Protein AF-Q9U5X4-F1 (afdb_monomer)

Radius of gyration: 14.66 Å; Cα contacts (8 Å, |Δi|>4): 193; chains: 1; bounding box: 35×36×37 Å

Organism: Drosophila miranda (NCBI:txid7229)

Foldseek 3Di:
DAEADELQFADAPDDQADPVGFGDDLVQQAGPVLGTGPVQFAPEDEQDDPVDLCSLQRYDDVRTGGGDLVDVSSLVSLLVVQQVVLVVQHPYYDYPSPSNHDVVSVVSSVVSHDDHDPD

pLDDT: mean 97.1, std 4.05, range [69.19, 98.88]

Nearest PDB structures (foldseek):
  8orp-assembly2_B  TM=9.971E-01  e=4.605E-20  Drosophila melanogaster
  8or6-assembly2_B  TM=9.941E-01  e=2.076E-19  Drosophila melanogaster
  1tmq-assembly1_A  TM=9.917E-01  e=1.742E-15  Tenebrio molitor
  1viw-assembly1_A  TM=9.816E-01  e=2.348E-14  Tenebrio molitor
  6m4k-assembly1_A  TM=9.815E-01  e=2.642E-12  Eisenia fetida

InterPro domains:
  IPR006047 Glycosyl hydrolase family 13, catalytic domain [PF00128] (3-101)
  IPR017853 Glycoside hydrolase superfamily [SSF51445] (2-117)

Mean predicted aligned error: 2.52 Å

Structure (mmCIF, N/CA/C/O backbone):
data_AF-Q9U5X4-F1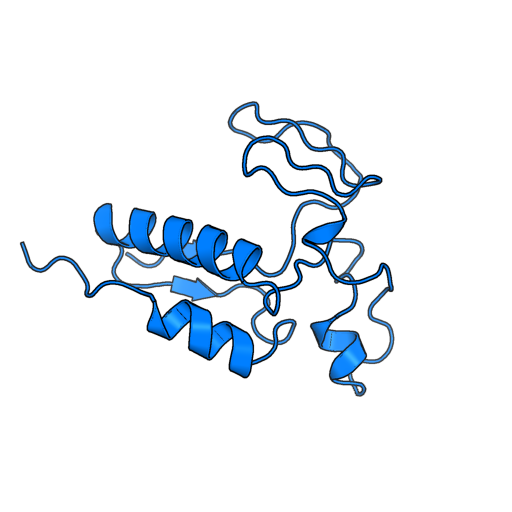
#
_entry.id   AF-Q9U5X4-F1
#
loop_
_atom_site.group_PDB
_atom_site.id
_atom_site.type_symbol
_atom_site.label_atom_id
_atom_site.label_alt_id
_atom_site.label_comp_id
_atom_site.label_asym_id
_atom_site.label_entity_id
_atom_site.label_seq_id
_atom_site.pdbx_PDB_ins_code
_atom_site.Cartn_x
_atom_site.Cartn_y
_atom_site.Cartn_z
_atom_site.occupancy
_atom_site.B_iso_or_equiv
_atom_site.auth_seq_id
_atom_site.auth_comp_id
_atom_site.auth_asym_id
_atom_site.auth_atom_id
_atom_site.pdbx_PDB_model_num
ATOM 1 N N . THR A 1 1 ? -20.931 -0.813 7.384 1.00 88.19 1 THR A N 1
ATOM 2 C CA . THR A 1 1 ? -20.400 -0.940 6.005 1.00 88.19 1 THR A CA 1
ATOM 3 C C . THR A 1 1 ? -18.966 -1.417 6.039 1.00 88.19 1 THR A C 1
ATOM 5 O O . THR A 1 1 ? -18.283 -1.100 7.002 1.00 88.19 1 THR A O 1
ATOM 8 N N . TYR A 1 2 ? -18.514 -2.151 5.021 1.00 96.75 2 TYR A N 1
ATOM 9 C CA . TYR A 1 2 ? -17.106 -2.521 4.842 1.00 96.75 2 TYR A CA 1
ATOM 10 C C . TYR A 1 2 ? -16.521 -1.765 3.649 1.00 96.75 2 TYR A C 1
ATOM 12 O O . TYR A 1 2 ? -17.213 -1.611 2.642 1.00 96.75 2 TYR A O 1
ATOM 20 N N . VAL A 1 3 ? -15.278 -1.296 3.762 1.00 98.31 3 VAL A N 1
ATOM 21 C CA . VAL A 1 3 ? -14.578 -0.575 2.683 1.00 98.31 3 VAL A CA 1
ATOM 22 C C . VAL A 1 3 ? -13.535 -1.478 2.036 1.00 98.31 3 VAL A C 1
ATOM 24 O O . VAL A 1 3 ? -12.828 -2.205 2.732 1.00 98.31 3 VAL A O 1
ATOM 27 N N . ASP A 1 4 ? -13.444 -1.434 0.709 1.00 98.69 4 ASP A N 1
ATOM 28 C CA . ASP A 1 4 ? -12.336 -2.035 -0.029 1.00 98.69 4 ASP A CA 1
ATOM 29 C C . ASP A 1 4 ? -11.124 -1.102 0.046 1.00 98.69 4 ASP A C 1
ATOM 31 O O . ASP A 1 4 ? -11.188 0.043 -0.406 1.00 98.69 4 ASP A O 1
ATOM 35 N N . VAL A 1 5 ? -10.051 -1.563 0.683 1.00 98.69 5 VAL A N 1
ATOM 36 C CA . VAL A 1 5 ? -8.847 -0.761 0.911 1.00 98.69 5 VAL A CA 1
ATOM 37 C C . VAL A 1 5 ? -7.694 -1.310 0.090 1.00 98.69 5 VAL A C 1
ATOM 39 O O . VAL A 1 5 ? -7.312 -2.474 0.208 1.00 98.69 5 VAL A O 1
ATOM 42 N N . VAL A 1 6 ? -7.118 -0.429 -0.722 1.00 98.69 6 VAL A N 1
ATOM 43 C CA . VAL A 1 6 ? -5.989 -0.728 -1.598 1.00 98.69 6 VAL A CA 1
ATOM 44 C C . VAL A 1 6 ? -4.767 -0.009 -1.044 1.00 98.69 6 VAL A C 1
ATOM 46 O O . VAL A 1 6 ? -4.627 1.200 -1.202 1.00 98.69 6 VAL A O 1
ATOM 49 N N . PHE A 1 7 ? -3.906 -0.750 -0.346 1.00 98.62 7 PHE A N 1
ATOM 50 C CA . PHE A 1 7 ? -2.661 -0.213 0.223 1.00 98.62 7 PHE A CA 1
ATOM 51 C C . PHE A 1 7 ? -1.436 -1.112 -0.012 1.00 98.62 7 PHE A C 1
ATOM 53 O O . PHE A 1 7 ? -0.362 -0.869 0.539 1.00 98.62 7 PHE A O 1
ATOM 60 N N . ASN A 1 8 ? -1.574 -2.127 -0.871 1.00 98.88 8 ASN A N 1
ATOM 61 C CA . ASN A 1 8 ? -0.423 -2.854 -1.402 1.00 98.88 8 ASN A CA 1
ATOM 62 C C . ASN A 1 8 ? 0.425 -1.954 -2.310 1.00 98.88 8 ASN A C 1
ATOM 64 O O . ASN A 1 8 ? 1.647 -1.968 -2.255 1.00 98.88 8 ASN A O 1
ATOM 68 N N . HIS A 1 9 ? -0.230 -1.198 -3.189 1.00 98.75 9 HIS A N 1
ATOM 69 C CA . HIS A 1 9 ? 0.418 -0.493 -4.285 1.00 98.75 9 HIS A CA 1
ATOM 70 C C . HIS A 1 9 ? -0.206 0.881 -4.527 1.00 98.75 9 HIS A C 1
ATOM 72 O O . HIS A 1 9 ? -1.307 1.180 -4.066 1.00 98.75 9 HIS A O 1
ATOM 78 N N . MET A 1 10 ? 0.496 1.684 -5.320 1.00 98.31 10 MET A N 1
ATOM 79 C CA . MET A 1 10 ? -0.023 2.886 -5.966 1.00 98.31 10 MET A CA 1
ATOM 80 C C . MET A 1 10 ? -0.206 2.640 -7.477 1.00 98.31 10 MET A C 1
ATOM 82 O O . MET A 1 10 ? -0.103 1.509 -7.953 1.00 98.31 10 MET A O 1
ATOM 86 N N . ALA A 1 11 ? -0.510 3.688 -8.245 1.00 97.00 11 ALA A N 1
ATOM 87 C CA . ALA A 1 11 ? -0.803 3.566 -9.673 1.00 97.00 11 ALA A CA 1
ATOM 88 C C . ALA A 1 11 ? 0.365 2.973 -10.491 1.00 97.00 11 ALA A C 1
ATOM 90 O O . ALA A 1 11 ? 1.536 3.121 -10.150 1.00 97.00 11 ALA A O 1
ATOM 91 N N . ALA A 1 12 ? 0.038 2.320 -11.604 1.00 96.06 12 ALA A N 1
ATOM 92 C CA . ALA A 1 12 ? 0.991 2.028 -12.673 1.00 96.06 12 ALA A CA 1
ATOM 93 C C . ALA A 1 12 ? 1.083 3.229 -13.630 1.00 96.06 12 ALA A C 1
ATOM 95 O O . ALA A 1 12 ? 0.324 4.195 -13.516 1.00 96.06 12 ALA A O 1
ATOM 96 N N . ASP A 1 13 ? 1.991 3.162 -14.602 1.00 93.31 13 ASP A N 1
ATOM 97 C CA . ASP A 1 13 ? 2.019 4.135 -15.694 1.00 93.31 13 ASP A CA 1
ATOM 98 C C . ASP A 1 13 ? 0.710 4.079 -16.508 1.00 93.31 13 ASP A C 1
ATOM 100 O O . ASP A 1 13 ? 0.163 3.005 -16.753 1.00 93.31 13 ASP A O 1
ATOM 104 N N . GLY A 1 14 ? 0.191 5.239 -16.925 1.00 84.00 14 GLY A N 1
ATOM 105 C CA . GLY A 1 14 ? -1.070 5.324 -17.682 1.00 84.00 14 GLY A CA 1
ATOM 106 C C . GLY A 1 14 ? -1.980 6.500 -17.317 1.00 84.00 14 GLY A C 1
ATOM 107 O O . GLY A 1 14 ? -2.937 6.772 -18.037 1.00 84.00 14 GLY A O 1
ATOM 108 N N . GLY A 1 15 ? -1.671 7.237 -16.247 1.00 82.69 15 GLY A N 1
ATOM 109 C CA . GLY A 1 15 ? -2.380 8.460 -15.870 1.00 82.69 15 GLY A CA 1
ATOM 110 C C . GLY A 1 15 ? -1.588 9.304 -14.874 1.00 82.69 15 GLY A C 1
ATOM 111 O O . GLY A 1 15 ? -0.786 8.777 -14.107 1.00 82.69 15 GLY A O 1
ATOM 112 N N . THR A 1 16 ? -1.806 10.620 -14.899 1.00 91.62 16 THR A N 1
ATOM 113 C CA . THR A 1 16 ? -1.082 11.592 -14.057 1.00 91.62 16 THR A CA 1
ATOM 114 C C . THR A 1 16 ? -1.964 12.305 -13.033 1.00 91.62 16 THR A C 1
ATOM 116 O O . THR A 1 16 ? -1.449 13.097 -12.245 1.00 91.62 16 THR A O 1
ATOM 119 N N . TYR A 1 17 ? -3.271 12.021 -13.016 1.0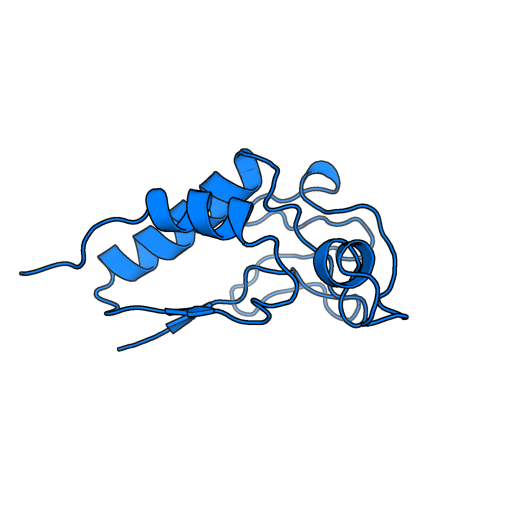0 95.62 17 TYR A N 1
ATOM 120 C CA . TYR A 1 17 ? -4.242 12.647 -12.118 1.00 95.62 17 TYR A CA 1
ATOM 121 C C . TYR A 1 17 ? -5.196 11.615 -11.514 1.00 95.62 17 TYR A C 1
ATOM 123 O O . TYR A 1 17 ? -5.706 10.740 -12.214 1.00 95.62 17 TYR A O 1
ATOM 131 N N . GLY A 1 18 ? -5.454 11.746 -10.215 1.00 94.44 18 GLY A N 1
ATOM 132 C CA . GLY A 1 18 ? -6.496 11.019 -9.500 1.00 94.44 18 GLY A CA 1
ATOM 133 C C . GLY A 1 18 ? -7.862 11.699 -9.612 1.00 94.44 18 GLY A C 1
ATOM 134 O O . GLY A 1 18 ? -7.980 12.857 -10.012 1.00 94.44 18 GLY A O 1
ATOM 135 N N . THR A 1 19 ? -8.909 10.994 -9.187 1.00 95.69 19 THR A N 1
ATOM 136 C CA . THR A 1 19 ? -10.306 11.470 -9.229 1.00 95.69 19 THR A CA 1
ATOM 137 C C . THR A 1 19 ? -10.560 12.720 -8.380 1.00 95.69 19 THR A C 1
ATOM 139 O O . THR A 1 19 ? -11.459 13.493 -8.691 1.00 95.69 19 THR A O 1
ATOM 142 N N . ALA A 1 20 ? -9.747 12.944 -7.343 1.00 95.81 20 ALA A N 1
ATOM 143 C CA . ALA A 1 20 ? -9.779 14.132 -6.488 1.00 95.81 20 ALA A CA 1
ATOM 144 C C . ALA A 1 20 ? -8.763 15.2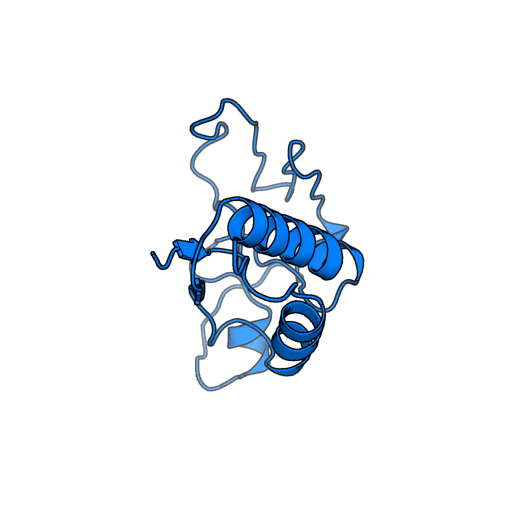21 -6.906 1.00 95.81 20 ALA A C 1
ATOM 146 O O . ALA A 1 20 ? -8.456 16.116 -6.123 1.00 95.81 20 ALA A O 1
ATOM 147 N N . GLY A 1 21 ? -8.200 15.143 -8.119 1.00 96.75 21 GLY A N 1
ATOM 148 C CA . GLY A 1 21 ? -7.290 16.156 -8.674 1.00 96.75 21 GLY A CA 1
ATOM 149 C C . GLY A 1 21 ? -5.826 16.051 -8.231 1.00 96.75 21 GLY A C 1
ATOM 150 O O . GLY A 1 21 ? -4.987 16.801 -8.728 1.00 96.75 21 GLY A O 1
ATOM 151 N N . SER A 1 22 ? -5.487 15.118 -7.337 1.00 97.56 22 SER A N 1
ATOM 152 C CA . SER A 1 22 ? -4.100 14.834 -6.947 1.00 97.56 22 SER A CA 1
ATOM 153 C C . SER A 1 22 ? -3.269 14.346 -8.130 1.00 97.56 22 SER A C 1
ATOM 155 O O . SER A 1 22 ? -3.764 13.585 -8.958 1.00 97.56 22 SER A O 1
ATOM 157 N N . THR A 1 23 ? -1.996 14.733 -8.190 1.00 97.19 23 THR A N 1
ATOM 158 C CA . THR A 1 23 ? -1.078 14.271 -9.234 1.00 97.19 23 THR A CA 1
ATOM 159 C C . THR A 1 23 ? -0.391 12.960 -8.865 1.00 97.19 23 THR A C 1
ATOM 161 O O . THR A 1 23 ? -0.217 12.633 -7.689 1.00 97.19 23 THR A O 1
ATOM 164 N N . ALA A 1 24 ? 0.036 12.227 -9.888 1.00 97.38 24 ALA A N 1
ATOM 165 C CA . ALA A 1 24 ? 0.893 11.060 -9.763 1.00 97.38 24 ALA A CA 1
ATOM 166 C C . ALA A 1 24 ? 1.949 11.061 -10.873 1.00 97.38 24 ALA A C 1
ATOM 168 O O . ALA A 1 24 ? 1.639 11.329 -12.034 1.00 97.38 24 ALA A O 1
ATOM 169 N N . SER A 1 25 ? 3.175 10.690 -10.513 1.00 97.44 25 SER A N 1
ATOM 170 C CA . SER A 1 25 ? 4.245 10.353 -11.453 1.00 97.44 25 SER A CA 1
ATOM 171 C C . SER A 1 25 ? 4.734 8.937 -11.133 1.00 97.44 25 SER A C 1
ATOM 173 O O . SER A 1 25 ? 5.719 8.775 -10.404 1.00 97.44 25 SER A O 1
ATOM 175 N N . PRO A 1 26 ? 4.036 7.893 -11.624 1.00 96.94 26 PRO A N 1
ATOM 176 C CA . PRO A 1 26 ? 4.328 6.506 -11.263 1.00 96.94 26 PRO A CA 1
ATOM 177 C C . PRO A 1 26 ? 5.743 6.059 -11.638 1.00 96.94 26 PRO A C 1
ATOM 179 O O . PRO A 1 26 ? 6.389 5.377 -10.845 1.00 96.94 26 PRO A O 1
ATOM 182 N N . SER A 1 27 ? 6.258 6.491 -12.791 1.00 95.25 27 SER A N 1
ATOM 183 C CA . SER A 1 27 ? 7.620 6.191 -13.255 1.00 95.25 27 SER A CA 1
ATOM 184 C C . SER A 1 27 ? 8.722 6.666 -12.301 1.00 95.25 27 SER A C 1
ATOM 186 O O . SER A 1 27 ? 9.758 6.015 -12.188 1.00 95.25 27 SER A O 1
ATOM 188 N N . SER A 1 28 ? 8.496 7.767 -11.578 1.00 96.56 28 SER A N 1
ATOM 189 C CA . SER A 1 28 ? 9.403 8.278 -10.543 1.00 96.56 28 SER A CA 1
ATOM 190 C C . SER A 1 28 ? 8.952 7.944 -9.120 1.00 96.56 28 SER A C 1
ATOM 192 O O . SER A 1 28 ? 9.563 8.423 -8.163 1.00 96.56 28 SER A O 1
ATOM 194 N N . LYS A 1 29 ? 7.899 7.123 -8.966 1.00 97.94 29 LYS A N 1
ATOM 195 C CA . LYS A 1 29 ? 7.294 6.755 -7.676 1.00 97.94 29 LYS A CA 1
ATOM 196 C C . LYS A 1 29 ? 6.926 7.977 -6.823 1.00 97.94 29 LYS A C 1
ATOM 198 O O . LYS A 1 29 ? 7.095 7.974 -5.608 1.00 97.94 29 LYS A O 1
ATOM 203 N N . SER A 1 30 ? 6.433 9.038 -7.462 1.00 98.06 30 SER A N 1
ATOM 204 C CA . SER A 1 30 ? 6.027 10.266 -6.775 1.00 98.06 30 SER A CA 1
ATOM 205 C C . SER A 1 30 ? 4.507 10.389 -6.715 1.00 98.06 30 SER A C 1
ATOM 207 O O . SER A 1 30 ? 3.834 10.427 -7.747 1.00 98.06 30 SER A O 1
ATOM 209 N N . TYR A 1 31 ? 3.978 10.487 -5.494 1.00 98.19 31 TYR A N 1
ATOM 210 C CA . TYR A 1 31 ? 2.553 10.667 -5.200 1.00 98.19 31 TYR A CA 1
ATOM 211 C C . TYR A 1 31 ? 2.379 11.801 -4.181 1.00 98.19 31 TYR A C 1
ATOM 213 O O . TYR A 1 31 ? 2.179 11.537 -2.993 1.00 98.19 31 TYR A O 1
ATOM 221 N N . PRO A 1 32 ? 2.475 13.073 -4.615 1.00 97.94 32 PRO A N 1
ATOM 222 C CA . PRO A 1 32 ? 2.664 14.218 -3.717 1.00 97.94 32 PRO A CA 1
ATOM 223 C C . PRO A 1 32 ? 1.513 14.504 -2.749 1.00 97.94 32 PRO A C 1
ATOM 225 O O . PRO A 1 32 ? 1.718 15.194 -1.759 1.00 97.94 32 PRO A O 1
ATOM 228 N N . ALA A 1 33 ? 0.307 13.999 -3.009 1.00 98.06 33 ALA A N 1
ATOM 229 C CA . ALA A 1 33 ? -0.825 14.215 -2.109 1.00 98.06 33 ALA A CA 1
ATOM 230 C C . ALA A 1 33 ? -0.723 13.418 -0.795 1.00 98.06 33 ALA A C 1
ATOM 232 O O . ALA A 1 33 ? -1.383 13.787 0.171 1.00 98.06 33 ALA A O 1
ATOM 233 N N . VAL A 1 34 ? 0.091 12.351 -0.739 1.00 98.19 34 VAL A N 1
ATOM 234 C CA . VAL A 1 34 ? 0.213 11.511 0.466 1.00 98.19 34 VAL A CA 1
ATOM 235 C C . VAL A 1 34 ? 1.252 12.001 1.484 1.00 98.19 34 VAL A C 1
ATOM 237 O O . VAL A 1 34 ? 0.907 12.003 2.674 1.00 98.19 34 VAL A O 1
ATOM 240 N N . PRO A 1 35 ? 2.455 12.516 1.160 1.00 97.56 35 PRO A N 1
ATOM 241 C CA . PRO A 1 35 ? 3.309 12.497 -0.038 1.00 97.56 35 PRO A CA 1
ATOM 242 C C . PRO A 1 35 ? 4.275 11.289 -0.103 1.00 97.56 35 PRO A C 1
ATOM 244 O O . PRO A 1 35 ? 5.279 11.266 0.605 1.00 97.56 35 PRO A O 1
ATOM 247 N N . TYR A 1 36 ? 4.046 10.322 -0.997 1.00 98.69 36 TYR A N 1
ATOM 248 C CA . TYR A 1 36 ? 5.020 9.238 -1.215 1.00 98.69 36 TYR A CA 1
ATOM 249 C C . TYR A 1 36 ? 6.075 9.589 -2.267 1.00 98.69 36 TYR A C 1
ATOM 251 O O . TYR A 1 36 ? 5.808 10.280 -3.257 1.00 98.69 36 TYR A O 1
ATOM 259 N N . SER A 1 37 ? 7.269 9.056 -2.048 1.00 98.56 37 SER A N 1
ATOM 260 C CA . SER A 1 37 ? 8.464 9.153 -2.877 1.00 98.56 37 SER A CA 1
ATOM 261 C C . SER A 1 37 ? 9.028 7.761 -3.154 1.00 98.56 37 SER A C 1
ATOM 263 O O . SER A 1 37 ? 8.603 6.781 -2.552 1.00 98.56 37 SER A O 1
ATOM 265 N N . SER A 1 38 ? 10.050 7.655 -4.002 1.00 98.31 38 SER A N 1
ATOM 266 C CA . SER A 1 38 ? 10.718 6.379 -4.291 1.00 98.31 38 SER A CA 1
ATOM 267 C C . SER A 1 38 ? 11.269 5.639 -3.064 1.00 98.31 38 SER A C 1
ATOM 269 O O . SER A 1 38 ? 11.474 4.431 -3.154 1.00 98.31 38 SER A O 1
ATOM 271 N N . LEU A 1 39 ? 11.475 6.325 -1.933 1.00 98.50 39 LEU A N 1
ATOM 272 C CA . LEU A 1 39 ? 11.925 5.741 -0.661 1.00 98.50 39 LEU A CA 1
ATOM 273 C C . LEU A 1 39 ? 10.840 4.9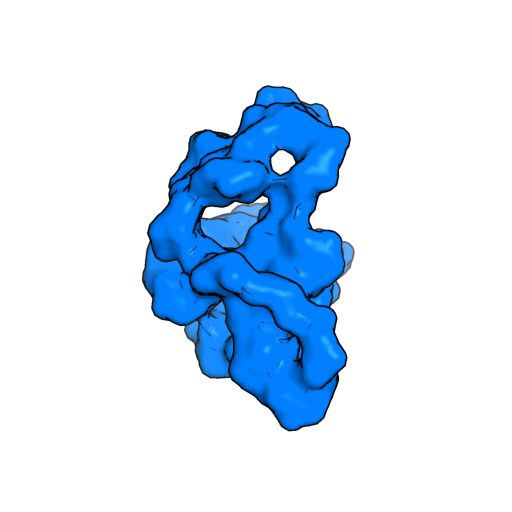06 0.043 1.00 98.50 39 LEU A C 1
ATOM 275 O O . LEU A 1 39 ? 11.140 4.122 0.942 1.00 98.50 39 LEU A O 1
ATOM 279 N N . ASP A 1 40 ? 9.586 5.071 -0.370 1.00 98.88 40 ASP A N 1
ATOM 280 C CA . ASP A 1 40 ? 8.411 4.473 0.266 1.00 98.88 40 ASP A CA 1
ATOM 281 C C . ASP A 1 40 ? 7.948 3.188 -0.440 1.00 98.88 40 ASP A C 1
ATOM 283 O O . ASP A 1 40 ? 6.961 2.567 -0.049 1.00 98.88 40 ASP A O 1
ATOM 287 N N . PHE A 1 41 ? 8.669 2.767 -1.480 1.00 98.88 41 PHE A N 1
ATOM 288 C CA . PHE A 1 41 ? 8.341 1.611 -2.307 1.00 98.88 41 PHE A CA 1
ATOM 289 C C . PHE A 1 41 ? 9.444 0.564 -2.246 1.00 98.88 41 PHE A C 1
ATOM 29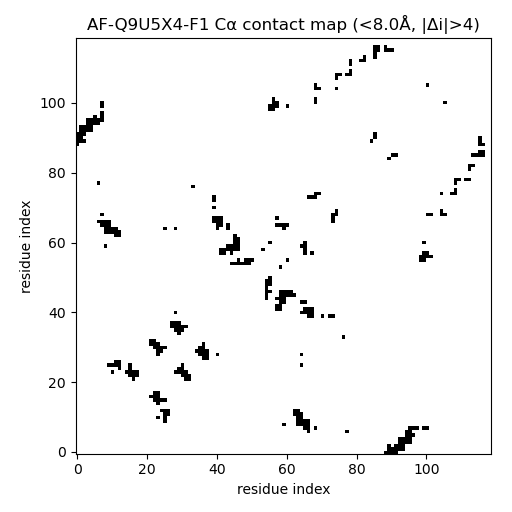1 O O . PHE A 1 41 ? 10.623 0.883 -2.073 1.00 98.88 41 PHE A O 1
ATOM 298 N N . ASN A 1 42 ? 9.068 -0.688 -2.481 1.00 98.69 42 ASN A N 1
ATOM 299 C CA . ASN A 1 42 ? 10.035 -1.746 -2.721 1.00 98.69 42 ASN A CA 1
ATOM 300 C C . ASN A 1 42 ? 10.832 -1.477 -4.016 1.00 98.69 42 ASN A C 1
ATOM 302 O O . ASN A 1 42 ? 10.371 -0.732 -4.900 1.00 98.69 42 ASN A O 1
ATOM 306 N N . PRO A 1 43 ? 12.053 -2.034 -4.156 1.00 97.88 43 PRO A N 1
ATOM 307 C CA . PRO A 1 43 ? 12.804 -1.976 -5.406 1.00 97.88 43 PRO A CA 1
ATOM 308 C C . PRO A 1 43 ? 11.967 -2.476 -6.587 1.00 97.88 43 PRO A C 1
ATOM 310 O O . PRO A 1 43 ? 11.181 -3.406 -6.457 1.00 97.88 43 PRO A O 1
ATOM 313 N N . THR A 1 44 ? 12.122 -1.855 -7.755 1.00 98.00 44 THR A N 1
ATOM 314 C CA . THR A 1 44 ? 11.324 -2.242 -8.925 1.00 98.00 44 THR A CA 1
ATOM 315 C C . THR A 1 44 ? 11.748 -3.613 -9.449 1.00 98.00 44 THR A C 1
ATOM 317 O O . THR A 1 44 ? 12.885 -3.812 -9.873 1.00 98.00 44 THR A O 1
ATOM 320 N N . CYS A 1 45 ? 10.794 -4.537 -9.444 1.00 98.31 45 CYS A N 1
ATOM 321 C CA . CYS A 1 45 ? 10.835 -5.860 -10.056 1.00 98.31 45 CYS A CA 1
ATOM 322 C C . CYS A 1 45 ? 9.402 -6.278 -10.404 1.00 98.31 45 CYS A C 1
ATOM 324 O O . CYS A 1 45 ? 8.456 -5.689 -9.890 1.00 98.31 45 CYS A O 1
ATOM 326 N N . ALA A 1 46 ? 9.227 -7.269 -11.276 1.00 98.19 46 ALA A N 1
ATOM 327 C CA . ALA A 1 46 ? 7.911 -7.796 -11.637 1.00 98.19 46 ALA A CA 1
ATOM 328 C C . ALA A 1 46 ? 7.689 -9.162 -10.986 1.00 98.19 46 ALA A C 1
ATOM 330 O O . ALA A 1 46 ? 8.637 -9.926 -10.845 1.00 98.19 46 ALA A O 1
ATOM 331 N N . ILE A 1 47 ? 6.438 -9.480 -10.646 1.00 98.44 47 ILE A N 1
ATOM 332 C CA . ILE A 1 47 ? 6.067 -10.826 -10.196 1.00 98.44 47 ILE A CA 1
ATOM 333 C C . ILE A 1 47 ? 5.978 -11.765 -11.404 1.00 98.44 47 ILE A C 1
ATOM 335 O O . ILE A 1 47 ? 5.134 -11.599 -12.284 1.00 98.44 47 ILE A O 1
ATOM 339 N N . THR A 1 48 ? 6.825 -12.782 -11.411 1.00 98.25 48 THR A N 1
ATOM 340 C CA . THR A 1 48 ? 6.974 -13.809 -12.446 1.00 98.25 48 THR A CA 1
ATOM 341 C C . THR A 1 48 ? 6.944 -15.229 -11.876 1.00 98.25 48 THR A C 1
ATOM 343 O O . THR A 1 48 ? 6.476 -16.136 -12.567 1.00 98.25 48 THR A O 1
ATOM 346 N N . ASN A 1 49 ? 7.337 -15.443 -10.613 1.00 97.94 49 ASN A N 1
ATOM 347 C CA . ASN A 1 49 ? 7.253 -16.743 -9.945 1.00 97.94 49 ASN A CA 1
ATOM 348 C C . ASN A 1 49 ? 6.436 -16.694 -8.639 1.00 97.94 49 ASN A C 1
ATOM 350 O O . ASN A 1 49 ? 6.912 -16.312 -7.575 1.00 97.94 49 ASN A O 1
ATOM 354 N N . TYR A 1 50 ? 5.203 -17.208 -8.690 1.00 97.81 50 TYR A N 1
ATOM 355 C CA . TYR A 1 50 ? 4.317 -17.288 -7.519 1.00 97.81 50 TYR A CA 1
ATOM 356 C C . TYR A 1 50 ? 4.748 -18.303 -6.445 1.00 97.81 50 TYR A C 1
ATOM 358 O O . TYR A 1 50 ? 4.129 -18.346 -5.381 1.00 97.81 50 TYR A O 1
ATOM 366 N N . ASN A 1 51 ? 5.785 -19.109 -6.699 1.00 98.44 51 ASN A N 1
ATOM 367 C CA . ASN A 1 51 ? 6.376 -19.989 -5.690 1.00 98.44 51 ASN A CA 1
ATOM 368 C C . ASN A 1 51 ? 7.474 -19.297 -4.865 1.00 98.44 51 ASN A C 1
ATOM 370 O O . ASN A 1 51 ? 7.924 -19.873 -3.876 1.00 98.44 51 ASN A O 1
ATOM 374 N N . ASP A 1 52 ? 7.905 -18.087 -5.240 1.00 98.50 52 ASP A N 1
ATOM 375 C CA . ASP A 1 52 ? 8.805 -17.268 -4.428 1.00 98.50 52 ASP A CA 1
ATOM 376 C C . ASP A 1 52 ? 8.002 -16.232 -3.630 1.00 98.50 52 ASP A C 1
ATOM 378 O O . ASP A 1 52 ? 7.460 -15.266 -4.165 1.00 98.50 52 ASP A O 1
ATOM 382 N N . ALA A 1 53 ? 7.929 -16.430 -2.313 1.00 98.44 53 ALA A N 1
ATOM 383 C CA . ALA A 1 53 ? 7.201 -15.527 -1.430 1.00 98.44 53 ALA A CA 1
ATOM 384 C C . ALA A 1 53 ? 7.809 -14.117 -1.366 1.00 98.44 53 ALA A C 1
ATOM 386 O O . ALA A 1 53 ? 7.067 -13.169 -1.115 1.00 98.44 53 ALA A O 1
ATOM 387 N N . ASN A 1 54 ? 9.123 -13.967 -1.576 1.00 98.44 54 ASN A N 1
ATO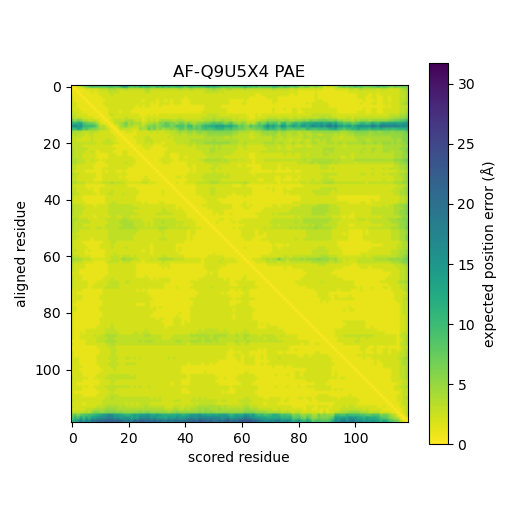M 388 C CA . ASN A 1 54 ? 9.761 -12.651 -1.590 1.00 98.44 54 ASN A CA 1
ATOM 389 C C . ASN A 1 54 ? 9.356 -11.878 -2.834 1.00 98.44 54 ASN A C 1
ATOM 391 O O . ASN A 1 54 ? 8.992 -10.713 -2.736 1.00 98.44 54 ASN A O 1
ATOM 395 N N . GLU A 1 55 ? 9.375 -12.535 -3.990 1.00 98.25 55 GLU A N 1
ATOM 396 C CA . GLU A 1 55 ? 8.943 -11.923 -5.240 1.00 98.25 55 GLU A CA 1
ATOM 397 C C . GLU A 1 55 ? 7.464 -11.538 -5.173 1.00 98.25 55 GLU A C 1
ATOM 399 O O . GLU A 1 55 ? 7.106 -10.400 -5.454 1.00 98.25 55 GLU A O 1
ATOM 404 N N . VAL A 1 56 ? 6.602 -12.445 -4.701 1.00 98.69 56 VAL A N 1
ATOM 405 C CA . VAL A 1 56 ? 5.159 -12.183 -4.576 1.00 98.69 56 VAL A CA 1
ATOM 406 C C . VAL A 1 56 ? 4.848 -10.979 -3.681 1.00 98.69 56 VAL A C 1
ATOM 408 O O . VAL A 1 56 ? 3.825 -10.338 -3.915 1.00 98.69 56 VAL A O 1
ATOM 411 N N . ARG A 1 57 ? 5.685 -10.691 -2.673 1.00 98.75 57 ARG A N 1
ATOM 412 C CA . ARG A 1 57 ? 5.422 -9.666 -1.648 1.00 98.75 57 ARG A CA 1
ATOM 413 C C . ARG A 1 57 ? 6.239 -8.381 -1.759 1.00 98.75 57 ARG A C 1
ATOM 415 O O . ARG A 1 57 ? 5.942 -7.441 -1.039 1.00 98.75 57 ARG A O 1
ATOM 422 N N . ASN A 1 58 ? 7.283 -8.367 -2.586 1.00 98.69 58 ASN A N 1
ATOM 423 C CA . ASN A 1 58 ? 8.171 -7.210 -2.735 1.00 98.69 58 ASN A CA 1
ATOM 424 C C . ASN A 1 58 ? 8.276 -6.715 -4.187 1.00 98.69 58 ASN A C 1
ATOM 426 O O . ASN A 1 58 ? 8.993 -5.749 -4.439 1.00 98.69 58 ASN A O 1
ATOM 430 N N . CYS A 1 59 ? 7.646 -7.393 -5.151 1.00 98.62 59 CYS A N 1
ATOM 431 C CA . CYS A 1 59 ? 7.659 -6.985 -6.553 1.00 98.62 59 CYS A CA 1
ATOM 432 C C . CYS A 1 59 ? 6.308 -6.436 -7.012 1.00 98.62 59 CYS A C 1
ATOM 434 O O . CYS A 1 59 ? 5.246 -6.752 -6.483 1.00 98.62 59 CYS A O 1
ATOM 436 N N . GLU A 1 60 ? 6.361 -5.628 -8.065 1.00 98.62 60 GLU A N 1
ATOM 437 C CA . GLU A 1 60 ? 5.229 -4.916 -8.638 1.00 98.62 60 GLU A CA 1
ATOM 438 C C . GLU A 1 60 ? 4.234 -5.900 -9.273 1.00 98.62 60 GLU A C 1
ATOM 440 O O . GLU A 1 60 ? 4.522 -6.580 -10.268 1.00 98.62 60 GLU A O 1
ATOM 445 N N . LEU A 1 61 ? 3.024 -5.956 -8.709 1.00 97.38 61 LEU A N 1
ATOM 446 C CA . LEU A 1 61 ? 1.895 -6.678 -9.287 1.00 97.38 61 LEU A CA 1
ATOM 447 C C . LEU A 1 61 ? 1.456 -5.957 -10.567 1.00 97.38 61 LEU A C 1
ATOM 449 O O . LEU A 1 61 ? 0.911 -4.862 -10.506 1.00 97.38 61 LEU A O 1
ATOM 453 N N . VAL A 1 62 ? 1.719 -6.556 -11.732 1.00 95.88 62 VAL A N 1
ATOM 454 C CA . VAL A 1 62 ? 1.373 -6.010 -13.064 1.00 95.88 62 VAL A CA 1
ATOM 455 C C . VAL A 1 62 ? 1.801 -4.544 -13.288 1.00 95.88 62 VAL A C 1
ATOM 457 O O . VAL A 1 62 ? 1.116 -3.781 -13.963 1.00 95.88 62 VAL A O 1
ATOM 460 N N . GLY A 1 63 ? 2.957 -4.153 -12.734 1.00 96.44 63 GLY A N 1
ATOM 461 C CA . GLY A 1 63 ? 3.540 -2.810 -12.889 1.00 96.44 63 GLY A CA 1
ATOM 462 C C . GLY A 1 63 ? 2.992 -1.745 -11.932 1.00 96.44 63 GLY A C 1
ATOM 463 O O . GLY A 1 63 ? 3.372 -0.576 -12.029 1.00 96.44 63 GLY A O 1
ATOM 464 N N . LEU A 1 64 ? 2.113 -2.129 -11.004 1.00 98.25 64 LEU A N 1
ATOM 465 C CA . LEU A 1 64 ? 1.637 -1.260 -9.930 1.00 98.25 64 LEU A CA 1
ATOM 466 C C . LEU A 1 64 ? 2.775 -1.023 -8.932 1.00 98.25 64 LEU A C 1
ATOM 468 O O . LEU A 1 64 ? 3.408 -1.976 -8.475 1.00 98.25 64 LEU A O 1
ATOM 472 N N . ARG A 1 65 ? 3.056 0.243 -8.600 1.00 98.44 65 ARG A N 1
ATOM 473 C CA . ARG A 1 65 ? 4.205 0.591 -7.749 1.00 98.44 65 ARG A CA 1
ATOM 474 C C . ARG A 1 65 ? 3.979 0.076 -6.330 1.00 98.44 65 ARG A C 1
ATOM 476 O O . ARG A 1 65 ? 3.098 0.570 -5.633 1.00 98.44 65 ARG A O 1
ATOM 483 N N . ASP A 1 66 ? 4.782 -0.904 -5.936 1.00 98.81 66 ASP A N 1
ATOM 484 C CA . ASP A 1 66 ? 4.614 -1.694 -4.716 1.00 98.81 66 ASP A CA 1
ATOM 485 C C . ASP A 1 66 ? 5.142 -0.957 -3.476 1.00 98.81 66 ASP A C 1
ATOM 487 O O . ASP A 1 66 ? 6.328 -0.619 -3.406 1.00 98.81 66 ASP A O 1
ATOM 491 N N . LEU A 1 67 ? 4.252 -0.627 -2.537 1.00 98.88 67 LEU A N 1
ATOM 492 C CA . LEU A 1 67 ? 4.612 0.095 -1.315 1.00 98.88 67 LEU A CA 1
ATOM 493 C C . LEU A 1 67 ? 5.424 -0.814 -0.392 1.00 98.88 67 LEU A C 1
ATOM 495 O O . LEU A 1 67 ? 5.132 -1.995 -0.266 1.00 98.88 67 LEU A O 1
ATOM 499 N N . ASN A 1 68 ? 6.403 -0.251 0.311 1.00 98.81 68 ASN A N 1
ATOM 500 C CA . ASN A 1 68 ? 7.153 -0.984 1.323 1.00 98.81 68 ASN A CA 1
ATOM 501 C C . ASN A 1 68 ? 6.468 -0.832 2.689 1.00 98.81 68 ASN A C 1
ATOM 503 O O . ASN A 1 68 ? 6.747 0.118 3.423 1.00 98.81 68 ASN A O 1
ATOM 507 N N . GLN A 1 69 ? 5.590 -1.768 3.060 1.00 98.75 69 GLN A N 1
ATOM 508 C CA . GLN A 1 69 ? 4.901 -1.732 4.359 1.00 98.75 69 GLN A CA 1
ATOM 509 C C . GLN A 1 69 ? 5.823 -2.059 5.547 1.00 98.75 69 GLN A C 1
ATOM 511 O O . GLN A 1 69 ? 5.403 -1.898 6.691 1.00 98.75 69 GLN A O 1
ATOM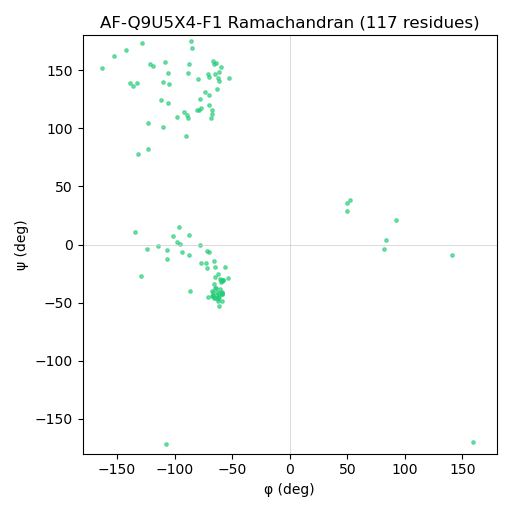 516 N N . GLY A 1 70 ? 7.079 -2.449 5.316 1.00 98.50 70 GLY A N 1
ATOM 517 C CA . GLY A 1 70 ? 8.106 -2.533 6.357 1.00 98.50 70 GLY A CA 1
ATOM 518 C C . GLY A 1 70 ? 8.675 -1.164 6.760 1.00 98.50 70 GLY A C 1
ATOM 519 O O . GLY A 1 70 ? 9.289 -1.033 7.820 1.00 98.50 70 GLY A O 1
ATOM 520 N N . ASN A 1 71 ? 8.460 -0.120 5.949 1.00 98.69 71 ASN A N 1
ATOM 521 C CA . ASN A 1 71 ? 8.844 1.254 6.270 1.00 98.69 71 ASN A CA 1
ATOM 522 C C . ASN A 1 71 ? 7.838 1.864 7.263 1.00 98.69 71 ASN A C 1
ATOM 524 O O . ASN A 1 71 ? 6.636 1.924 6.998 1.00 98.69 71 ASN A O 1
ATOM 528 N N . SER A 1 72 ? 8.327 2.374 8.398 1.00 98.56 72 SER A N 1
ATOM 529 C CA . SER A 1 72 ? 7.474 2.936 9.452 1.00 98.56 72 SER A CA 1
ATOM 530 C C . SER A 1 72 ? 6.617 4.112 8.981 1.00 98.56 72 SER A C 1
ATOM 532 O O . SER A 1 72 ? 5.497 4.261 9.467 1.00 98.56 72 SER A O 1
ATOM 534 N N . TYR A 1 73 ? 7.111 4.909 8.028 1.00 98.75 73 TYR A N 1
ATOM 535 C CA . TYR A 1 73 ? 6.361 6.019 7.440 1.00 98.75 73 TYR A CA 1
ATOM 536 C C . TYR A 1 73 ? 5.161 5.523 6.626 1.00 98.75 73 TYR A C 1
ATOM 538 O O . TYR A 1 73 ? 4.051 6.031 6.772 1.00 98.75 73 TYR A O 1
ATOM 546 N N . VAL A 1 74 ? 5.351 4.474 5.822 1.00 98.88 74 VAL A N 1
ATOM 547 C CA . VAL A 1 74 ? 4.262 3.839 5.062 1.00 98.88 74 VAL A CA 1
ATOM 548 C C . VAL A 1 74 ? 3.235 3.237 6.018 1.00 98.88 74 VAL A C 1
ATOM 550 O O . VAL A 1 74 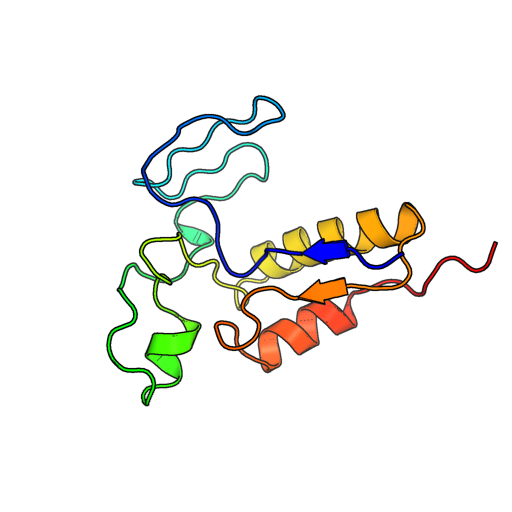? 2.035 3.444 5.846 1.00 98.88 74 VAL A O 1
ATOM 553 N N . GLN A 1 75 ? 3.686 2.554 7.075 1.00 98.81 75 GLN A N 1
ATOM 554 C CA . GLN A 1 75 ? 2.787 2.004 8.094 1.00 98.81 75 GLN A CA 1
ATOM 555 C C . GLN A 1 75 ? 1.940 3.089 8.767 1.00 98.81 75 GLN A C 1
ATOM 557 O O . GLN A 1 75 ? 0.752 2.872 8.995 1.00 98.81 75 GLN A O 1
ATOM 562 N N . GLU A 1 76 ? 2.536 4.236 9.104 1.00 98.75 76 GLU A N 1
ATOM 563 C CA . GLU A 1 76 ? 1.831 5.387 9.682 1.00 98.75 76 GLU A CA 1
ATOM 564 C C . GLU A 1 76 ? 0.762 5.909 8.719 1.00 98.75 76 GLU A C 1
ATOM 566 O O . GLU A 1 76 ? -0.414 5.919 9.069 1.00 98.75 76 GLU A O 1
ATOM 571 N N . LYS A 1 77 ? 1.131 6.206 7.469 1.00 98.81 77 LYS A N 1
ATOM 572 C CA . LYS A 1 77 ? 0.196 6.710 6.452 1.00 98.81 77 LYS A CA 1
ATOM 573 C C . LYS A 1 77 ? -0.976 5.772 6.180 1.00 98.81 77 LYS A C 1
ATOM 575 O O . LYS A 1 77 ? -2.112 6.231 6.058 1.00 98.81 77 LYS A O 1
ATOM 580 N N . VAL A 1 78 ? -0.722 4.466 6.099 1.00 98.81 78 VAL A N 1
ATOM 581 C CA . VAL A 1 78 ? -1.790 3.471 5.926 1.00 98.81 78 VAL A CA 1
ATOM 582 C C . VAL A 1 78 ? -2.672 3.404 7.173 1.00 98.81 78 VAL A C 1
ATOM 584 O O . VAL A 1 78 ? -3.894 3.402 7.049 1.00 98.81 78 VAL A O 1
ATOM 587 N N . SER A 1 79 ? -2.083 3.394 8.371 1.00 98.75 79 SER A N 1
ATOM 588 C CA . SER A 1 79 ? -2.852 3.343 9.622 1.00 98.75 79 SER A CA 1
ATOM 589 C C . SER A 1 79 ? -3.728 4.585 9.797 1.00 98.75 79 SER A C 1
ATOM 591 O O . SER A 1 79 ? -4.886 4.452 10.179 1.00 98.75 79 SER A O 1
ATOM 593 N N . ASP A 1 80 ? -3.220 5.772 9.463 1.00 98.75 80 ASP A N 1
ATOM 594 C CA . ASP A 1 80 ? -3.974 7.028 9.501 1.00 98.75 80 ASP A CA 1
ATOM 595 C C . ASP A 1 80 ? -5.164 7.002 8.543 1.00 98.75 80 ASP A C 1
ATOM 597 O O . ASP A 1 80 ? -6.276 7.363 8.923 1.00 98.75 80 ASP A O 1
ATOM 601 N N . PHE A 1 81 ? -4.955 6.519 7.315 1.00 98.75 81 PHE A N 1
ATOM 602 C CA . PHE A 1 81 ? -6.027 6.339 6.339 1.00 98.75 81 PHE A CA 1
ATOM 603 C C . PHE A 1 81 ? -7.120 5.390 6.855 1.00 98.75 81 PHE A C 1
ATOM 605 O O . PHE A 1 81 ? -8.305 5.724 6.807 1.00 98.75 81 PHE A O 1
ATOM 612 N N . LEU A 1 82 ? -6.740 4.226 7.388 1.00 98.69 82 LEU A N 1
ATOM 613 C CA . LEU A 1 82 ? -7.694 3.250 7.920 1.00 98.69 82 LEU A CA 1
ATOM 614 C C . LEU A 1 82 ? -8.420 3.784 9.164 1.00 98.69 82 LEU A C 1
ATOM 616 O O . LEU A 1 82 ? -9.635 3.635 9.282 1.00 98.69 82 LEU A O 1
ATOM 620 N N . ASN A 1 83 ? -7.709 4.463 10.063 1.00 98.56 83 ASN A N 1
ATOM 621 C CA . ASN A 1 83 ? -8.302 5.090 11.241 1.00 98.56 83 ASN A CA 1
ATOM 622 C C . ASN A 1 83 ? -9.258 6.221 10.875 1.00 98.56 83 ASN A C 1
ATOM 624 O O . ASN A 1 83 ? -10.312 6.337 11.494 1.00 98.56 83 ASN A O 1
ATOM 628 N N . HIS A 1 84 ? -8.948 7.002 9.842 1.00 98.25 84 HIS A N 1
ATOM 629 C CA . HIS A 1 84 ? -9.869 8.008 9.335 1.00 98.25 84 HIS A CA 1
ATOM 630 C C . HIS A 1 84 ? -11.172 7.372 8.832 1.00 98.25 84 HIS A C 1
ATOM 632 O O . HIS A 1 84 ? -12.254 7.867 9.133 1.00 98.25 84 HIS A O 1
ATOM 638 N N . LEU A 1 85 ? -11.099 6.237 8.130 1.00 97.88 85 LEU A N 1
ATOM 639 C CA . LEU A 1 85 ? -12.300 5.502 7.720 1.00 97.88 85 LEU A CA 1
ATOM 640 C C . LEU A 1 85 ? -13.093 4.963 8.923 1.00 97.88 85 LEU A C 1
ATOM 642 O O . LEU A 1 85 ? -14.323 4.992 8.895 1.00 97.88 85 LEU A O 1
ATOM 646 N N . ILE A 1 86 ? -12.419 4.500 9.980 1.00 97.88 86 ILE A N 1
ATOM 647 C CA . ILE A 1 86 ? -13.077 4.095 11.237 1.00 97.88 86 ILE A CA 1
ATOM 648 C C . ILE A 1 86 ? -13.807 5.281 11.870 1.00 97.88 86 ILE A C 1
ATOM 650 O O . ILE A 1 86 ? -14.970 5.136 12.242 1.00 97.88 86 ILE A O 1
ATOM 654 N N . ASP A 1 87 ? -13.173 6.455 11.928 1.00 96.94 87 ASP A N 1
ATOM 655 C CA . ASP A 1 87 ? -13.796 7.680 12.447 1.00 96.94 87 ASP A CA 1
ATOM 656 C C . ASP A 1 87 ? -15.042 8.076 11.625 1.00 96.94 87 ASP A C 1
ATOM 658 O O . ASP A 1 87 ? -15.994 8.635 12.166 1.00 96.94 87 ASP A O 1
ATOM 662 N N . LEU A 1 88 ? -15.075 7.736 10.329 1.00 96.38 88 LEU A N 1
ATOM 663 C CA . LEU A 1 88 ? -16.240 7.904 9.448 1.00 96.38 88 LEU A CA 1
ATOM 664 C C . LEU A 1 88 ? -17.333 6.827 9.627 1.00 96.38 88 LEU A C 1
ATOM 666 O O . LEU A 1 88 ? -18.359 6.884 8.948 1.00 96.38 88 LEU A O 1
ATOM 670 N N . GLY A 1 89 ? -17.145 5.851 10.521 1.00 96.44 89 GLY A N 1
ATOM 671 C CA . GLY A 1 89 ? -18.164 4.863 10.895 1.00 96.44 89 GLY A CA 1
ATOM 672 C C . GLY A 1 89 ? -18.151 3.561 10.084 1.00 96.44 89 GLY A C 1
ATOM 673 O O . GLY A 1 89 ? -19.165 2.857 10.019 1.00 96.44 89 GLY A O 1
ATOM 674 N N . VAL A 1 90 ? -17.036 3.207 9.434 1.00 97.31 90 VAL A N 1
ATOM 675 C CA . VAL A 1 90 ? -16.920 1.887 8.787 1.00 97.31 90 VAL A CA 1
ATOM 676 C C . VAL A 1 90 ? -16.803 0.785 9.842 1.00 97.31 90 VAL A C 1
ATOM 678 O O . VAL A 1 90 ? -16.214 0.976 10.898 1.00 97.31 90 VAL A O 1
ATOM 681 N N . ALA A 1 91 ? -17.343 -0.396 9.545 1.00 96.56 91 ALA A N 1
ATOM 682 C CA . ALA A 1 91 ? -17.324 -1.555 10.442 1.00 96.56 91 ALA A CA 1
ATOM 683 C C . ALA A 1 91 ? -16.133 -2.495 10.182 1.00 96.56 91 ALA A C 1
ATOM 685 O O . ALA A 1 91 ? -15.941 -3.473 10.901 1.00 96.56 91 ALA A O 1
ATOM 686 N N . GLY A 1 92 ? -15.360 -2.237 9.125 1.00 97.25 92 GLY A N 1
ATOM 687 C CA . GLY A 1 92 ? -14.175 -3.010 8.785 1.00 97.25 92 GLY A CA 1
ATOM 688 C C . GLY A 1 92 ? -13.763 -2.864 7.325 1.00 97.25 92 GLY A C 1
ATOM 689 O O . GLY A 1 92 ? -14.301 -2.044 6.574 1.00 97.25 92 GLY A O 1
ATOM 690 N N . PHE A 1 93 ? -12.824 -3.717 6.921 1.00 98.62 93 PHE A N 1
ATOM 691 C CA . PHE A 1 93 ? -12.122 -3.599 5.650 1.00 98.62 93 PHE A CA 1
ATOM 692 C C . PHE A 1 93 ? -12.064 -4.927 4.897 1.00 98.62 93 PHE A C 1
ATOM 694 O O . PHE A 1 93 ? -11.781 -5.971 5.485 1.00 98.62 93 PHE A O 1
ATOM 701 N N . ARG A 1 94 ? -12.267 -4.876 3.579 1.00 98.69 94 ARG A N 1
ATOM 702 C CA . ARG A 1 94 ? -11.779 -5.896 2.648 1.00 98.69 94 ARG A CA 1
ATOM 703 C C . ARG A 1 94 ? -10.413 -5.423 2.171 1.00 98.69 94 ARG A C 1
ATOM 705 O O . ARG A 1 94 ? -10.316 -4.380 1.539 1.00 98.69 94 ARG A O 1
ATOM 712 N N . VAL A 1 95 ? -9.365 -6.159 2.521 1.00 98.69 95 VAL A N 1
ATOM 713 C CA . VAL A 1 95 ? -7.986 -5.767 2.213 1.00 98.69 95 VAL A CA 1
ATOM 714 C C . VAL A 1 95 ? -7.605 -6.319 0.848 1.00 98.69 95 VAL A C 1
ATOM 716 O O . VAL A 1 95 ? -7.500 -7.538 0.674 1.00 98.69 95 VAL A O 1
ATOM 719 N N . ASP A 1 96 ? -7.425 -5.426 -0.122 1.00 98.69 96 ASP A N 1
ATOM 720 C CA . ASP A 1 96 ? -7.001 -5.808 -1.462 1.00 98.69 96 ASP A CA 1
ATOM 721 C C . ASP A 1 96 ? -5.589 -6.395 -1.462 1.00 98.69 96 ASP A C 1
ATOM 723 O O . ASP A 1 96 ? -4.731 -6.007 -0.668 1.00 98.69 96 ASP A O 1
ATOM 727 N N . ALA A 1 97 ? -5.364 -7.356 -2.361 1.00 97.69 97 ALA A N 1
ATOM 728 C CA . ALA A 1 97 ? -4.056 -7.950 -2.616 1.00 97.69 97 ALA A CA 1
ATOM 729 C C . ALA A 1 97 ? -3.291 -8.422 -1.360 1.00 97.69 97 ALA A C 1
ATOM 731 O O . ALA A 1 97 ? -2.072 -8.509 -1.395 1.00 97.69 97 ALA A O 1
ATOM 732 N N . ALA A 1 98 ? -3.968 -8.823 -0.273 1.00 98.44 98 ALA A N 1
ATOM 733 C CA . ALA A 1 98 ? -3.313 -9.173 0.998 1.00 98.44 98 ALA A CA 1
ATOM 734 C C . ALA A 1 98 ? -2.186 -10.227 0.887 1.00 98.44 98 ALA A C 1
ATOM 736 O O . ALA A 1 98 ? -1.229 -10.197 1.654 1.00 98.44 98 ALA A O 1
ATOM 737 N N . LYS A 1 99 ? -2.260 -11.142 -0.094 1.00 98.31 99 LYS A N 1
ATOM 738 C CA . LYS A 1 99 ? -1.201 -12.127 -0.402 1.00 98.31 99 LYS A CA 1
ATOM 739 C C . LYS A 1 99 ? 0.145 -11.476 -0.767 1.00 98.31 99 LYS A C 1
ATOM 741 O O . LYS A 1 99 ? 1.187 -12.082 -0.522 1.00 98.31 99 LYS A O 1
ATOM 746 N N . HIS A 1 100 ? 0.092 -10.287 -1.357 1.00 98.69 100 HIS A N 1
ATOM 747 C CA . HIS A 1 100 ? 1.216 -9.505 -1.863 1.00 98.69 100 HIS A CA 1
ATOM 748 C C . HIS A 1 100 ? 1.845 -8.592 -0.799 1.00 98.69 100 HIS A C 1
ATOM 750 O O . HIS A 1 100 ? 2.749 -7.837 -1.104 1.00 98.69 100 HIS A O 1
ATOM 756 N N . MET A 1 101 ? 1.435 -8.713 0.465 1.00 98.81 101 MET A N 1
ATOM 757 C CA . MET A 1 101 ? 2.052 -8.013 1.593 1.00 98.81 101 MET A CA 1
ATOM 758 C C . MET A 1 101 ? 2.558 -9.021 2.628 1.00 98.81 101 MET A C 1
ATOM 760 O O . MET A 1 101 ? 2.067 -10.155 2.721 1.00 98.81 101 MET A O 1
ATOM 764 N N . TRP A 1 102 ? 3.544 -8.629 3.434 1.00 98.81 102 TRP A N 1
ATOM 765 C CA . TRP A 1 102 ? 4.021 -9.471 4.529 1.00 98.81 102 TRP A CA 1
ATOM 766 C C . TRP A 1 102 ? 3.017 -9.497 5.688 1.00 98.81 102 TRP A C 1
ATOM 768 O O . TRP A 1 102 ? 2.613 -8.441 6.176 1.00 98.81 102 TRP A O 1
ATOM 778 N N . PRO A 1 103 ? 2.657 -10.685 6.216 1.00 98.81 103 PRO A N 1
ATOM 779 C CA . PRO A 1 103 ? 1.751 -10.779 7.361 1.00 98.81 103 PRO A CA 1
ATOM 780 C C . PRO A 1 103 ? 2.238 -10.026 8.605 1.00 98.81 103 PRO A C 1
ATOM 782 O O . PRO A 1 103 ? 1.418 -9.546 9.382 1.00 98.81 103 PRO A O 1
ATOM 785 N N . ALA A 1 104 ? 3.557 -9.916 8.795 1.00 98.75 104 ALA A N 1
ATOM 786 C CA . ALA A 1 104 ? 4.140 -9.176 9.911 1.00 98.75 104 ALA A CA 1
ATOM 787 C C . ALA A 1 104 ? 3.834 -7.671 9.818 1.00 98.75 104 ALA A C 1
ATOM 789 O O . ALA A 1 104 ? 3.372 -7.087 10.796 1.00 98.75 104 ALA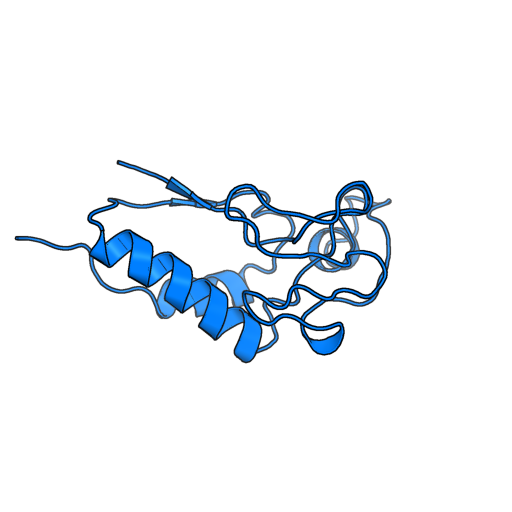 A O 1
ATOM 790 N N . ASP A 1 105 ? 4.004 -7.073 8.638 1.00 98.81 105 ASP A N 1
ATOM 791 C CA . ASP A 1 105 ? 3.726 -5.651 8.412 1.00 98.81 105 ASP A CA 1
ATOM 792 C C . ASP A 1 105 ? 2.228 -5.351 8.524 1.00 98.81 105 ASP A C 1
ATOM 794 O O . ASP A 1 105 ? 1.830 -4.375 9.161 1.00 98.81 105 ASP A O 1
ATOM 798 N N . LEU A 1 106 ? 1.381 -6.249 8.002 1.00 98.81 106 LEU A N 1
ATOM 799 C CA . LEU A 1 106 ? -0.067 -6.185 8.215 1.00 98.81 106 LEU A CA 1
ATOM 800 C C . LEU A 1 106 ? -0.420 -6.240 9.704 1.00 98.81 106 LEU A C 1
ATOM 802 O O . LEU A 1 106 ? -1.243 -5.455 10.165 1.00 98.81 106 LEU A O 1
ATOM 806 N N . GLY A 1 107 ? 0.232 -7.116 10.473 1.00 98.75 107 GLY A N 1
ATOM 807 C CA . GLY A 1 107 ? 0.053 -7.201 11.921 1.00 98.75 107 GLY A CA 1
ATOM 808 C C . GLY A 1 107 ? 0.385 -5.892 12.640 1.00 98.75 107 GLY A C 1
ATOM 809 O O . GLY A 1 107 ? -0.363 -5.477 13.525 1.00 98.75 107 GLY A O 1
ATOM 810 N N . VAL A 1 108 ? 1.456 -5.205 12.228 1.00 98.75 108 VAL A N 1
ATOM 811 C CA . VAL A 1 108 ? 1.826 -3.892 12.779 1.00 98.75 108 VAL A CA 1
ATOM 812 C C . VAL A 1 108 ? 0.785 -2.828 12.431 1.00 98.75 108 VAL A C 1
ATOM 814 O O . VAL A 1 108 ? 0.375 -2.084 13.318 1.00 98.75 108 VAL A O 1
ATOM 817 N N . ILE A 1 109 ? 0.334 -2.762 11.175 1.00 98.81 109 ILE A N 1
ATOM 818 C CA . ILE A 1 109 ? -0.688 -1.798 10.734 1.00 98.81 109 ILE A CA 1
ATOM 819 C C . ILE A 1 109 ? -2.008 -2.041 11.475 1.00 98.81 109 ILE A C 1
ATOM 821 O O . ILE A 1 109 ? -2.580 -1.114 12.042 1.00 98.81 109 ILE A O 1
ATOM 825 N N . TYR A 1 110 ? -2.478 -3.289 11.536 1.00 98.56 110 TYR A N 1
ATOM 826 C CA . TYR A 1 110 ? -3.741 -3.627 12.198 1.00 98.56 110 TYR A CA 1
ATOM 827 C C . TYR A 1 110 ? -3.688 -3.384 13.707 1.00 98.56 110 TYR A C 1
ATOM 829 O O . TYR A 1 110 ? -4.674 -2.942 14.290 1.00 98.56 110 TYR A O 1
ATOM 837 N N . GLY A 1 111 ? -2.528 -3.598 14.333 1.00 98.44 111 GLY A N 1
ATOM 838 C CA . GLY A 1 111 ? -2.308 -3.285 15.745 1.00 98.44 111 GLY A CA 1
ATOM 839 C C . GLY A 1 111 ? -2.360 -1.789 16.084 1.00 98.44 111 GLY A C 1
ATOM 840 O O . GLY A 1 111 ? -2.457 -1.447 17.259 1.00 98.44 111 GLY A O 1
ATOM 841 N N . ARG A 1 112 ? -2.307 -0.896 15.083 1.00 98.25 112 ARG A N 1
ATOM 842 C CA . ARG A 1 112 ? -2.430 0.566 15.246 1.00 98.25 112 ARG A CA 1
ATOM 843 C C . ARG A 1 112 ? -3.854 1.085 15.017 1.00 98.25 112 ARG A C 1
ATOM 845 O O . ARG A 1 112 ? -4.075 2.296 15.088 1.00 98.25 112 ARG A O 1
ATOM 852 N N . LEU A 1 113 ? -4.810 0.207 14.707 1.00 98.50 113 LEU A N 1
ATOM 853 C CA . LEU A 1 113 ? -6.177 0.625 14.419 1.00 98.50 113 LEU A CA 1
ATOM 854 C C . LEU A 1 113 ? -6.965 0.912 15.697 1.00 98.50 113 LEU A C 1
ATOM 856 O O . LEU A 1 113 ? -6.839 0.223 16.709 1.00 98.50 113 LEU A O 1
ATOM 860 N N . LYS A 1 114 ? -7.799 1.946 15.628 1.00 97.50 114 LYS A N 1
ATOM 861 C CA . LYS A 1 114 ? -8.766 2.301 16.662 1.00 97.50 114 LYS A CA 1
ATOM 862 C C . LYS A 1 114 ? -9.843 1.221 16.777 1.00 97.50 114 LYS A C 1
ATOM 864 O O . LYS A 1 114 ? -10.139 0.497 15.826 1.00 97.50 114 LYS A O 1
ATOM 869 N N . ASN A 1 115 ? -10.492 1.176 17.935 1.00 97.31 115 ASN A N 1
ATOM 870 C CA . ASN A 1 115 ? -11.762 0.470 18.063 1.00 97.31 115 ASN A CA 1
ATOM 871 C C . ASN A 1 115 ? -12.840 1.162 17.219 1.00 97.31 115 ASN A C 1
ATOM 873 O O . ASN A 1 115 ? -12.754 2.360 16.949 1.00 97.31 115 ASN A O 1
ATOM 877 N N . LEU A 1 116 ? -13.864 0.401 16.831 1.00 95.94 116 LEU A N 1
ATOM 878 C CA . LEU A 1 116 ? -15.022 0.952 16.132 1.00 95.94 116 LEU A CA 1
ATOM 879 C C . LEU A 1 116 ? -15.742 1.979 17.009 1.00 95.94 116 LEU A C 1
ATOM 881 O O . LEU A 1 116 ? -15.788 1.828 18.232 1.00 95.94 116 LEU A O 1
ATOM 885 N N . ASN A 1 117 ? -16.335 2.986 16.369 1.00 83.75 117 ASN A N 1
ATOM 886 C CA . ASN A 1 117 ? -17.231 3.900 17.061 1.00 83.75 117 ASN A CA 1
ATOM 887 C C . ASN A 1 117 ? -18.454 3.126 17.593 1.00 83.75 117 ASN A C 1
ATOM 889 O O . ASN A 1 117 ? -19.023 2.294 16.882 1.00 83.75 117 ASN A O 1
ATOM 893 N N . THR A 1 118 ? -18.818 3.377 18.848 1.00 79.81 118 THR A N 1
ATOM 894 C CA . THR A 1 118 ? -19.961 2.759 19.538 1.00 79.81 118 THR A CA 1
ATOM 895 C C . THR A 1 118 ? -21.142 3.706 19.726 1.00 79.81 118 THR A C 1
ATOM 897 O O . THR A 1 118 ? -22.172 3.260 20.233 1.00 79.81 118 THR A O 1
ATOM 900 N N . ASP A 1 119 ? -20.983 4.973 19.341 1.00 69.19 119 ASP A N 1
ATOM 901 C CA . ASP A 1 119 ? -21.974 6.040 19.506 1.00 69.19 119 ASP A CA 1
ATOM 902 C C . ASP A 1 119 ? -22.890 6.192 18.280 1.00 69.19 119 ASP A C 1
ATOM 904 O O . ASP A 1 119 ? -22.402 6.045 17.132 1.00 69.19 119 ASP A O 1
#

Sequence (119 aa):
TYVDVVFNHMAADGGTYGTAGSTASPSSKSYPAVPYSSLDFNPTCAITNYNDANEVRNCELVGLRDLNQGNSYVQEKVSDFLNHLIDLGVAGFRVDAAKHMWPADLGVIYGRLKNLNTD

Solvent-accessible surface area (backbone atoms only — not comparable to full-atom values): 6838 Å² total; per-residue (Å²): 93,71,44,83,42,76,73,49,44,53,63,39,80,90,63,50,64,47,98,86,68,40,54,39,41,43,92,66,38,34,31,71,78,82,63,44,41,59,89,44,34,41,69,94,46,70,60,83,51,88,86,38,69,65,42,41,36,46,21,12,65,94,59,20,46,28,45,27,53,84,40,68,68,45,32,47,55,51,27,51,54,53,36,50,44,29,77,73,59,38,74,47,72,46,67,46,64,57,82,38,43,55,68,68,39,51,50,57,34,60,73,63,48,70,77,69,75,87,126

Secondary structure (DSSP, 8-state):
-EEEE--SB---SS-SB-TTS-B-BGGGTBBTTTTB-GGGBPPS-B---TT-HHHHHHSBGGG--BB-TTSHHHHHHHHHHHHHHHHTT--EEEETTGGGS-HHHHHHHHTTPPPPP--